Protein AF-A0A662SK88-F1 (afdb_monomer)

Structure (mmCIF, N/CA/C/O backbone):
data_AF-A0A662SK88-F1
#
_entry.id   AF-A0A662SK88-F1
#
loop_
_atom_site.group_PDB
_atom_site.id
_atom_site.type_symbol
_atom_site.label_atom_id
_atom_site.label_alt_id
_atom_site.label_comp_id
_atom_si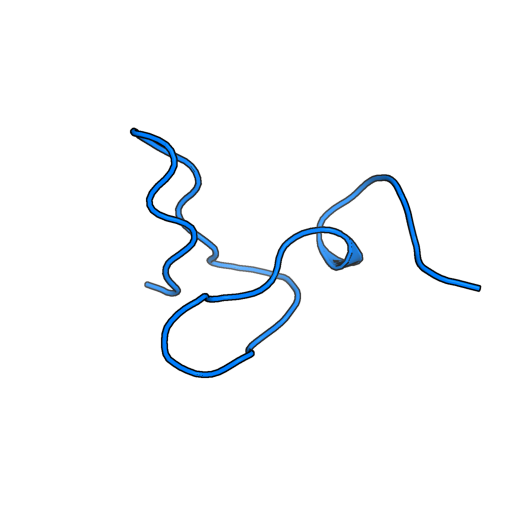te.label_asym_id
_atom_site.label_entity_id
_atom_site.label_seq_id
_atom_site.pdbx_PDB_ins_code
_atom_site.Cartn_x
_atom_site.Cartn_y
_atom_site.Cartn_z
_atom_site.occupancy
_atom_site.B_iso_or_equiv
_atom_site.auth_seq_id
_atom_site.auth_comp_id
_atom_site.auth_asym_id
_atom_site.auth_atom_id
_atom_site.pdbx_PDB_model_num
ATOM 1 N N . MET A 1 1 ? 17.947 -2.515 -1.388 1.00 52.06 1 MET A N 1
ATOM 2 C CA . MET A 1 1 ? 17.562 -1.140 -0.995 1.00 52.06 1 MET A CA 1
ATOM 3 C C . MET A 1 1 ? 16.052 -1.003 -1.163 1.00 52.06 1 MET A C 1
ATOM 5 O O . MET A 1 1 ? 15.582 -0.836 -2.282 1.00 52.06 1 MET A O 1
ATOM 9 N N . GLU A 1 2 ? 15.274 -1.178 -0.094 1.00 59.97 2 GLU A N 1
ATOM 10 C CA . GLU A 1 2 ? 13.813 -1.018 -0.161 1.00 59.97 2 GLU A CA 1
ATOM 11 C C . GLU A 1 2 ? 13.449 0.456 -0.385 1.00 59.97 2 GLU A C 1
ATOM 13 O O . GLU A 1 2 ? 13.908 1.353 0.329 1.00 59.97 2 GLU A O 1
ATOM 18 N N . ARG A 1 3 ? 12.644 0.728 -1.418 1.00 64.94 3 ARG A N 1
ATOM 19 C CA . ARG A 1 3 ? 12.208 2.086 -1.763 1.00 64.94 3 ARG A CA 1
ATOM 20 C C . ARG A 1 3 ? 11.176 2.553 -0.736 1.00 64.94 3 ARG A C 1
ATOM 22 O O . ARG A 1 3 ? 10.012 2.189 -0.824 1.00 64.94 3 ARG A O 1
ATOM 29 N N . LYS A 1 4 ? 11.589 3.400 0.212 1.00 67.19 4 LYS A N 1
ATOM 30 C CA . LYS A 1 4 ? 10.721 3.919 1.291 1.00 67.19 4 LYS A CA 1
ATOM 31 C C . LYS A 1 4 ? 9.622 4.893 0.829 1.00 67.19 4 LYS A C 1
ATOM 33 O O . LYS A 1 4 ? 8.761 5.254 1.623 1.00 67.19 4 LYS A O 1
ATOM 38 N N . LYS A 1 5 ? 9.653 5.369 -0.422 1.00 66.69 5 LYS A N 1
ATOM 39 C CA . LYS A 1 5 ? 8.709 6.367 -0.957 1.00 66.69 5 LYS A CA 1
ATOM 40 C C . LYS A 1 5 ? 8.339 6.050 -2.412 1.00 66.69 5 LYS A C 1
ATOM 42 O O . LYS A 1 5 ? 9.166 5.554 -3.175 1.00 66.69 5 LYS A O 1
ATOM 47 N N . GLY A 1 6 ? 7.102 6.367 -2.804 1.00 71.94 6 GLY A N 1
ATOM 48 C CA . GLY A 1 6 ? 6.590 6.209 -4.174 1.00 71.94 6 GLY A CA 1
ATOM 49 C C . GLY A 1 6 ? 5.775 4.931 -4.408 1.00 71.94 6 GLY A C 1
ATOM 50 O O . GLY A 1 6 ? 5.511 4.160 -3.494 1.00 71.94 6 GLY A O 1
ATOM 51 N N . LYS A 1 7 ? 5.348 4.696 -5.655 1.00 69.44 7 LYS A N 1
ATOM 52 C CA . LYS A 1 7 ? 4.472 3.563 -6.027 1.00 69.44 7 LYS A CA 1
ATOM 53 C C . LYS A 1 7 ? 5.099 2.194 -5.727 1.00 69.44 7 LYS A C 1
ATOM 55 O O . LYS A 1 7 ? 4.385 1.249 -5.427 1.00 69.44 7 LYS A O 1
ATOM 60 N N . GLY A 1 8 ? 6.430 2.111 -5.742 1.00 72.25 8 GLY A N 1
ATOM 61 C CA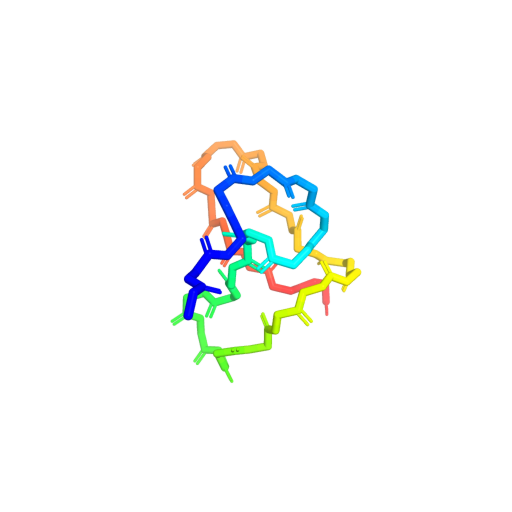 . GLY A 1 8 ? 7.187 0.912 -5.372 1.00 72.25 8 GLY A CA 1
ATOM 62 C C . GLY A 1 8 ? 7.256 0.618 -3.868 1.00 72.25 8 GLY A C 1
ATOM 63 O O . GLY A 1 8 ? 7.782 -0.421 -3.497 1.00 72.25 8 GLY A O 1
ATOM 64 N N . ALA A 1 9 ? 6.760 1.521 -3.016 1.00 77.75 9 ALA A N 1
ATOM 65 C CA . ALA A 1 9 ? 6.772 1.352 -1.562 1.00 77.75 9 ALA A CA 1
ATOM 66 C C . ALA A 1 9 ? 5.555 0.570 -1.043 1.00 77.75 9 ALA A C 1
ATOM 68 O O . ALA A 1 9 ? 5.553 0.105 0.092 1.00 77.75 9 ALA A O 1
ATOM 69 N N . TYR A 1 10 ? 4.503 0.441 -1.857 1.00 80.75 10 TYR A N 1
ATOM 70 C CA . TYR A 1 10 ? 3.237 -0.150 -1.437 1.00 80.75 10 TYR A CA 1
ATOM 71 C C . TYR A 1 10 ? 3.015 -1.487 -2.131 1.00 80.75 10 TYR A C 1
ATOM 73 O O . TYR A 1 10 ? 3.010 -1.558 -3.364 1.00 80.75 10 TYR A O 1
ATOM 81 N N . ARG A 1 11 ? 2.799 -2.533 -1.326 1.00 87.12 11 ARG A N 1
ATOM 82 C CA . ARG A 1 11 ? 2.471 -3.880 -1.799 1.00 87.12 11 ARG A CA 1
ATOM 83 C C . ARG A 1 11 ? 1.028 -4.239 -1.477 1.00 87.12 11 ARG A C 1
ATOM 85 O O . ARG A 1 11 ? 0.524 -3.902 -0.409 1.00 87.12 11 ARG A O 1
ATOM 92 N N . CYS A 1 12 ? 0.393 -4.975 -2.377 1.00 89.50 12 CYS A N 1
ATOM 93 C CA . CYS A 1 12 ? -0.885 -5.609 -2.118 1.00 89.50 12 CYS A CA 1
ATOM 94 C C . CYS A 1 12 ? -0.707 -6.663 -1.022 1.00 89.50 12 CYS A C 1
ATOM 96 O O . CYS A 1 12 ? 0.101 -7.580 -1.177 1.00 89.50 12 CYS A O 1
ATOM 98 N N . ARG A 1 13 ? -1.490 -6.581 0.053 1.00 85.44 13 ARG A N 1
ATOM 99 C CA . ARG A 1 13 ? -1.509 -7.596 1.115 1.00 85.44 13 ARG A CA 1
ATOM 100 C C . ARG A 1 13 ? -2.018 -8.952 0.632 1.00 85.44 13 ARG A C 1
ATOM 102 O O . ARG A 1 13 ? -1.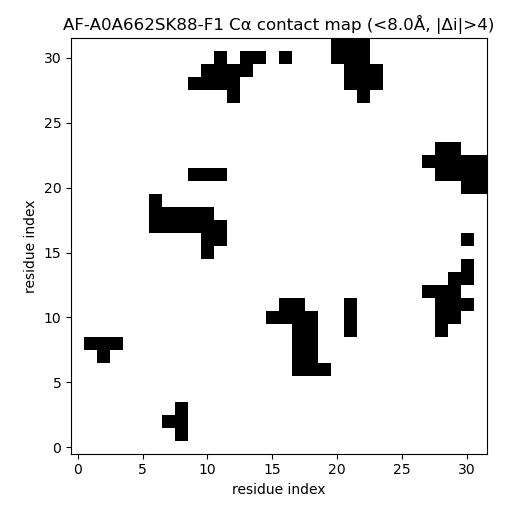635 -9.961 1.204 1.00 85.44 13 ARG A O 1
ATOM 109 N N . ARG A 1 14 ? -2.840 -8.983 -0.423 1.00 85.94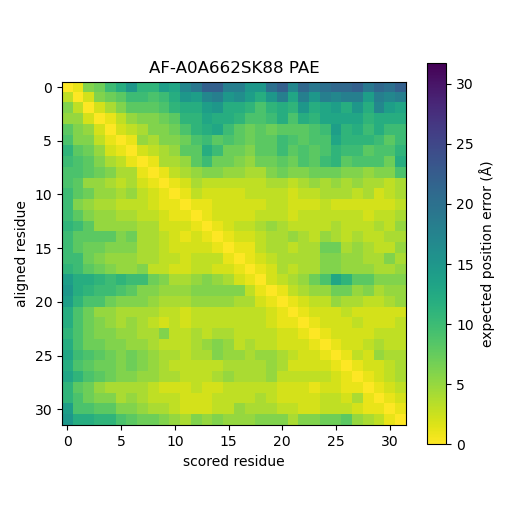 14 ARG A N 1
ATOM 110 C CA . ARG A 1 14 ? -3.441 -10.217 -0.952 1.00 85.94 14 ARG A CA 1
ATOM 111 C C . ARG A 1 14 ? -2.523 -10.980 -1.904 1.00 85.94 14 ARG A C 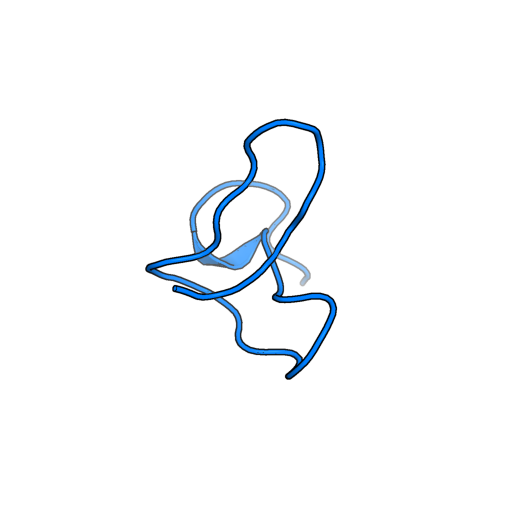1
ATOM 113 O O . ARG A 1 14 ? -2.348 -12.175 -1.744 1.00 85.94 14 ARG A O 1
ATOM 120 N N . CYS A 1 15 ? -1.965 -10.306 -2.908 1.00 88.06 15 CYS A N 1
ATOM 121 C CA . CYS A 1 15 ? -1.214 -10.956 -3.990 1.00 88.06 15 CYS A CA 1
ATOM 122 C C . CYS A 1 15 ? 0.259 -10.536 -4.068 1.00 88.06 15 CYS A C 1
ATOM 124 O O . CYS A 1 15 ? 0.962 -10.943 -4.985 1.00 88.06 15 CYS A O 1
ATOM 126 N N . GLY A 1 16 ? 0.731 -9.671 -3.165 1.00 83.81 16 GLY A N 1
ATOM 127 C CA . GLY A 1 16 ? 2.119 -9.202 -3.158 1.00 83.81 16 GLY A CA 1
ATOM 128 C C . GLY A 1 16 ? 2.479 -8.227 -4.284 1.00 83.81 16 GLY A C 1
ATOM 129 O O . GLY A 1 16 ? 3.609 -7.750 -4.318 1.00 83.81 16 GLY A O 1
ATOM 130 N N . ARG A 1 17 ? 1.541 -7.879 -5.181 1.00 84.88 17 ARG A N 1
ATOM 131 C CA . ARG A 1 17 ? 1.766 -6.916 -6.274 1.00 84.88 17 ARG A CA 1
ATOM 132 C C . ARG A 1 17 ? 2.273 -5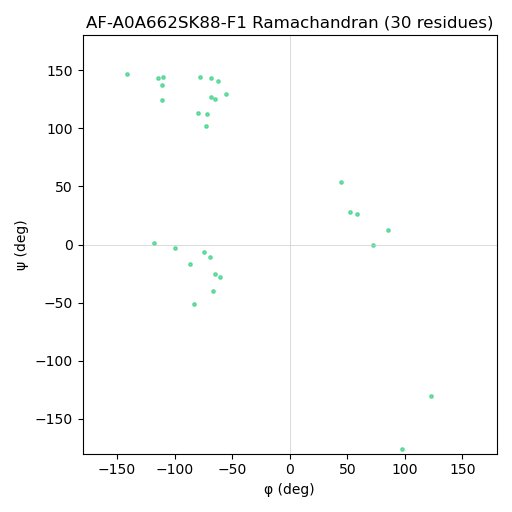.584 -5.720 1.00 84.88 17 ARG A C 1
ATOM 134 O O . ARG A 1 17 ? 1.648 -5.016 -4.832 1.00 84.88 17 ARG A O 1
ATOM 141 N N . VAL A 1 18 ? 3.360 -5.067 -6.279 1.00 85.44 18 VAL A N 1
ATOM 142 C CA . VAL A 1 18 ? 3.950 -3.772 -5.914 1.00 85.44 18 VAL A CA 1
ATOM 143 C C . VAL A 1 18 ? 3.746 -2.795 -7.068 1.00 85.44 18 VAL A C 1
ATOM 145 O O . VAL A 1 18 ? 3.940 -3.170 -8.224 1.00 85.44 18 VAL A O 1
ATOM 148 N N . GLY A 1 19 ? 3.367 -1.546 -6.784 1.00 76.62 19 GLY A N 1
ATOM 149 C CA . GLY A 1 19 ? 3.272 -0.508 -7.816 1.00 76.62 19 GLY A CA 1
ATOM 150 C C . GLY A 1 19 ? 1.899 0.148 -7.949 1.00 76.62 19 GLY A C 1
ATOM 151 O O . GLY A 1 19 ? 1.329 0.675 -6.995 1.00 76.62 19 GLY A O 1
ATOM 152 N N . TYR A 1 20 ? 1.408 0.211 -9.184 1.00 74.38 20 TYR A N 1
ATOM 153 C CA . TYR A 1 20 ? 0.192 0.937 -9.547 1.00 74.38 20 TYR A CA 1
ATOM 154 C C . TYR A 1 20 ? -1.070 0.155 -9.163 1.00 74.38 20 TYR A C 1
ATOM 156 O O . TYR A 1 20 ? -1.113 -1.068 -9.265 1.00 74.38 20 TYR A O 1
ATOM 164 N N . GLY A 1 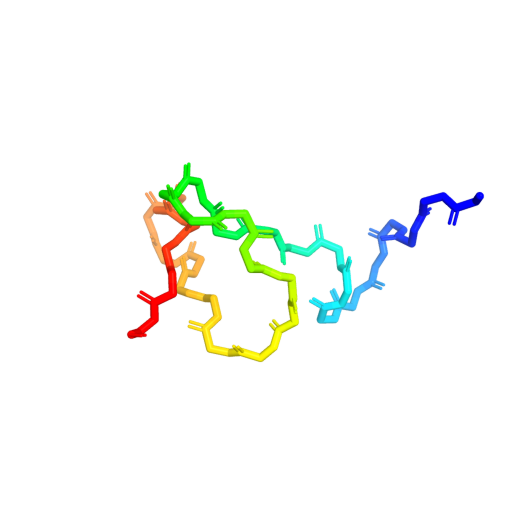21 ? -2.114 0.874 -8.744 1.00 82.25 21 GLY A N 1
ATOM 165 C CA . GLY A 1 21 ? -3.417 0.278 -8.437 1.00 82.25 21 GLY A CA 1
ATOM 166 C C . GLY A 1 21 ? -3.561 -0.286 -7.022 1.00 82.25 21 GLY A C 1
ATOM 167 O O . GLY A 1 21 ? -4.539 -0.979 -6.769 1.00 82.25 21 GLY A O 1
ATOM 168 N N . ILE A 1 22 ? -2.631 0.007 -6.102 1.00 88.44 22 ILE A N 1
ATOM 169 C CA . ILE A 1 22 ? -2.790 -0.324 -4.679 1.00 88.44 22 ILE A CA 1
ATOM 170 C C . ILE A 1 22 ? -3.686 0.716 -3.993 1.00 88.44 22 ILE A C 1
ATOM 172 O O . ILE A 1 22 ? -3.318 1.883 -3.828 1.00 88.44 22 ILE A O 1
ATOM 176 N N . ILE A 1 23 ? -4.863 0.271 -3.572 1.00 88.12 23 ILE A N 1
ATOM 177 C CA . ILE A 1 23 ? -5.829 0.993 -2.752 1.00 88.12 23 ILE A CA 1
ATOM 178 C C . ILE A 1 23 ? -5.272 1.077 -1.331 1.00 88.12 23 ILE A C 1
ATOM 180 O O . ILE A 1 23 ? -5.162 0.077 -0.627 1.00 88.12 23 ILE A O 1
ATOM 184 N N . ARG A 1 24 ? -4.925 2.296 -0.917 1.00 86.31 24 ARG A N 1
ATOM 185 C CA . ARG A 1 24 ? -4.404 2.619 0.425 1.00 86.31 24 ARG A CA 1
ATOM 186 C C . ARG A 1 24 ? -5.475 3.189 1.361 1.00 86.31 24 ARG A C 1
ATOM 188 O O . ARG A 1 24 ? -5.191 3.482 2.515 1.00 86.31 24 ARG A O 1
ATOM 195 N N . LYS A 1 25 ? -6.698 3.388 0.857 1.00 86.94 25 LYS A N 1
ATOM 196 C CA . LYS A 1 25 ? -7.816 3.913 1.650 1.00 86.94 25 LYS A CA 1
ATOM 197 C C . LYS A 1 25 ? -8.126 2.933 2.786 1.00 86.94 25 LYS A C 1
ATOM 199 O O . LYS A 1 25 ? -8.053 1.730 2.559 1.00 86.94 25 LYS A O 1
ATOM 204 N N . TYR A 1 26 ? -8.446 3.444 3.975 1.00 89.75 26 TYR A N 1
ATOM 205 C CA . TYR A 1 26 ? -8.709 2.633 5.176 1.00 89.75 26 TYR A CA 1
ATOM 206 C C . TYR A 1 26 ? -7.595 1.630 5.507 1.00 89.75 26 TYR A C 1
ATOM 208 O O . TYR A 1 26 ? -7.864 0.565 6.051 1.00 89.75 26 TYR A O 1
ATOM 216 N N . ASP A 1 27 ? -6.355 1.936 5.116 1.00 84.31 27 ASP A N 1
ATOM 217 C CA . ASP A 1 27 ? -5.212 1.052 5.333 1.00 84.31 27 ASP A CA 1
ATOM 218 C C . ASP A 1 27 ? -5.388 -0.343 4.689 1.00 84.31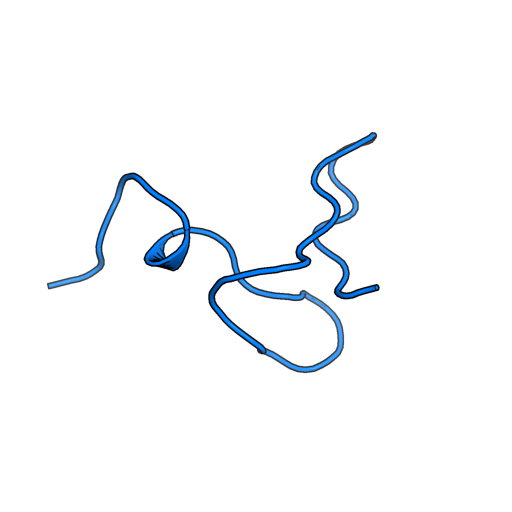 27 ASP A C 1
ATOM 220 O O . ASP A 1 27 ? -4.812 -1.324 5.145 1.00 84.31 27 ASP A O 1
ATOM 224 N N . LEU A 1 28 ? -6.198 -0.467 3.621 1.00 88.38 28 LEU A N 1
ATOM 225 C CA . LEU A 1 28 ? -6.531 -1.748 2.971 1.00 88.38 28 LEU A CA 1
ATOM 226 C C . LEU A 1 28 ? -5.325 -2.408 2.281 1.00 88.38 28 LEU A C 1
ATOM 228 O O . LEU A 1 28 ? -5.165 -3.627 2.376 1.00 88.38 28 LEU A O 1
ATOM 232 N N . TYR A 1 29 ? -4.474 -1.623 1.615 1.00 88.81 29 TYR A N 1
ATOM 233 C CA . TYR A 1 29 ? -3.346 -2.086 0.793 1.00 88.81 29 TYR A CA 1
ATOM 234 C C . TYR A 1 29 ? -3.724 -3.260 -0.118 1.00 88.81 29 TYR A C 1
ATOM 236 O O . TYR A 1 29 ? -3.096 -4.317 -0.092 1.00 88.81 29 TYR A O 1
ATOM 244 N N . LEU A 1 30 ? -4.772 -3.090 -0.922 1.00 87.19 30 LEU A N 1
ATOM 245 C CA . LEU A 1 30 ? -5.234 -4.093 -1.886 1.00 87.19 30 LEU A CA 1
ATOM 246 C C . LEU A 1 30 ? -5.069 -3.580 -3.307 1.00 87.19 30 LEU A C 1
ATOM 248 O O . LEU A 1 30 ? -5.272 -2.401 -3.562 1.00 87.19 30 LEU A O 1
ATOM 252 N N . CYS A 1 31 ? -4.710 -4.450 -4.244 1.00 86.69 31 CYS A N 1
ATOM 253 C CA . CYS A 1 31 ? -4.82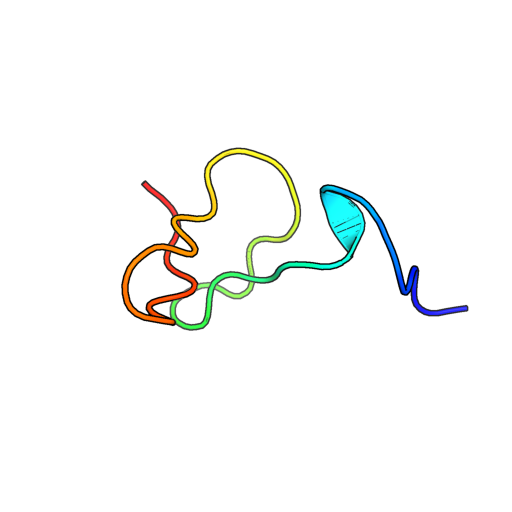0 -4.100 -5.652 1.00 86.69 31 CYS A CA 1
ATOM 254 C C . CYS A 1 31 ? -6.301 -3.983 -6.047 1.00 86.69 31 CYS A C 1
ATOM 256 O O . CYS A 1 31 ? -7.120 -4.762 -5.557 1.00 86.69 31 CYS A O 1
ATOM 258 N N . ARG A 1 32 ? -6.612 -3.019 -6.923 1.00 78.56 32 ARG A N 1
ATOM 259 C CA . ARG A 1 32 ? -7.837 -3.029 -7.736 1.00 78.56 32 ARG A CA 1
ATOM 260 C C . ARG A 1 32 ? -7.979 -4.360 -8.472 1.00 78.56 32 ARG A C 1
ATOM 262 O O . ARG A 1 32 ? -6.936 -4.868 -8.951 1.00 78.56 32 ARG A O 1
#

Solvent-accessible surface area (backbone atoms only — not comparable to full-atom values): 2047 Å² total; per-residue (Å²): 134,85,52,88,65,66,52,71,50,45,50,12,75,83,78,61,54,63,30,87,58,53,42,59,67,93,75,58,28,32,62,117

Secondary structure (DSSP, 8-state):
----SSGGG-B-TTT--BSTTEE-GGG--EE-

Foldseek 3Di:
DQDCDDQQNAAAPPPRDTGPQQDCPVPRRHHD

Sequence (32 aa):
MERKKGKGAYRCRRCGRVGYGIIRKYDLYLCR

Mean predicted aligned error: 5.61 Å

Nearest PDB structures (foldseek):
  7zah-assembly1_P  TM=8.533E-01  e=7.243E-03  Pyrococcus abyssi GE5
  7zhg-assembly1_P  TM=8.535E-01  e=7.243E-03  Pyrococcus abyssi GE5
  6skf-assembly1_Ar  TM=8.473E-01  e=7.841E-03  Thermococcus kodakarensis
  6th6-assembly1_Ar  TM=8.045E-01  e=6.690E-03  Thermococcus kodakarensis KOD1
  5t2c-assembly1_AG  TM=8.014E-01  e=3.837E-02  Homo sapiens

Radius of gyration: 8.84 Å; Cα contacts (8 Å, |Δi|>4): 48; chains: 1; bounding box: 26×17×15 Å

pLDDT: mean 80.0, std 9.62, range [52.06, 89.75]